Protein AF-A0A3C1TYL8-F1 (afdb_monomer_lite)

pLDDT: mean 92.97, std 7.25, range [66.75, 98.19]

Foldseek 3Di:
DCCCPPVDDDQDQWDADPNHTQHHRSDGPPDDPVVVVVVVVVVVVVVVD

Sequence (49 aa):
LASLLFCGPVKASHTVINGRHVVANGQLTTMEMGQILERHTAMAHHLMQ

Radius of gyration: 15.4 Å; chains: 1; bounding box: 40×17×38 Å

Secondary structure (DSSP, 8-state):
-HHHHHS-----SEEEETTEEEEETTEESSS-HHHHHHHHHHHHHHHT-

Structure (mmCIF, N/CA/C/O backbone):
data_AF-A0A3C1TYL8-F1
#
_entry.id   AF-A0A3C1TYL8-F1
#
loop_
_atom_site.group_PDB
_atom_site.id
_atom_site.type_symbol
_atom_site.label_atom_id
_atom_site.label_alt_id
_atom_site.label_comp_id
_atom_site.label_asym_id
_atom_site.label_entity_id
_atom_site.label_seq_id
_atom_site.pdbx_PDB_ins_code
_atom_site.Cartn_x
_atom_site.Cartn_y
_atom_site.Cartn_z
_atom_site.occupancy
_atom_site.B_iso_or_equiv
_atom_site.auth_seq_id
_atom_site.auth_comp_id
_atom_site.auth_asym_id
_atom_site.auth_atom_id
_atom_site.pdbx_PDB_model_num
ATOM 1 N N . LEU A 1 1 ? 19.239 -1.067 -4.038 1.00 66.75 1 LEU A N 1
ATOM 2 C CA . LEU A 1 1 ? 18.841 -2.316 -3.342 1.00 66.75 1 LEU A CA 1
ATOM 3 C C . LEU A 1 1 ? 19.064 -2.238 -1.841 1.00 66.75 1 LEU A C 1
ATOM 5 O O . LEU A 1 1 ? 18.113 -2.487 -1.121 1.00 66.75 1 LEU A O 1
ATOM 9 N N . ALA A 1 2 ? 20.250 -1.836 -1.367 1.00 77.00 2 ALA A N 1
ATOM 10 C CA . ALA A 1 2 ? 20.499 -1.657 0.068 1.00 77.00 2 ALA A CA 1
ATOM 11 C C . ALA A 1 2 ? 19.429 -0.788 0.760 1.00 77.00 2 ALA A C 1
ATOM 13 O O . ALA A 1 2 ? 18.901 -1.187 1.786 1.00 77.00 2 ALA A O 1
ATOM 14 N N . SER A 1 3 ? 19.007 0.326 0.153 1.00 77.00 3 SER A N 1
ATOM 15 C CA . SER A 1 3 ? 17.924 1.158 0.696 1.00 77.00 3 SER A CA 1
ATOM 16 C C . SER A 1 3 ? 16.549 0.479 0.742 1.00 77.00 3 SER A C 1
ATOM 18 O O . SER A 1 3 ? 15.765 0.772 1.633 1.00 77.00 3 SER A O 1
ATOM 20 N N . LEU A 1 4 ? 16.256 -0.456 -0.169 1.00 77.56 4 LEU A N 1
ATOM 21 C CA . LEU A 1 4 ? 15.012 -1.238 -0.137 1.00 77.56 4 LEU A CA 1
ATOM 22 C C . LEU A 1 4 ? 15.003 -2.263 1.007 1.00 77.56 4 LEU A C 1
ATOM 24 O O . LEU A 1 4 ? 13.933 -2.625 1.479 1.00 77.56 4 LEU A O 1
ATOM 28 N N . LEU A 1 5 ? 16.178 -2.744 1.426 1.00 83.44 5 LEU A N 1
ATOM 29 C CA . LEU A 1 5 ? 16.313 -3.774 2.461 1.00 83.44 5 LEU A CA 1
ATOM 30 C C . LEU A 1 5 ? 16.594 -3.193 3.853 1.00 83.44 5 LEU A C 1
ATOM 32 O O . LEU A 1 5 ? 16.098 -3.718 4.843 1.00 83.44 5 LEU A O 1
ATOM 36 N N . PHE A 1 6 ? 17.384 -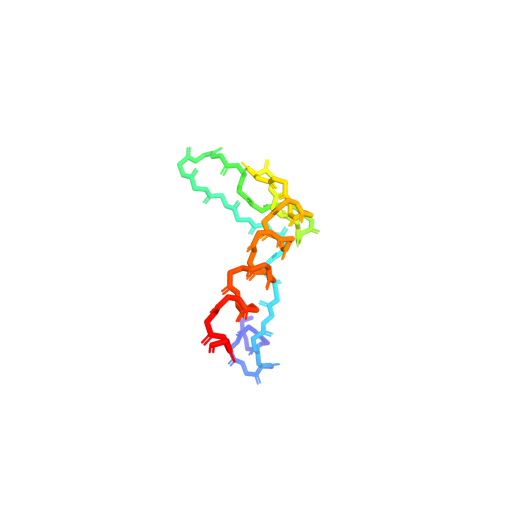2.123 3.942 1.00 86.62 6 PHE A N 1
ATOM 37 C CA . PHE A 1 6 ? 17.9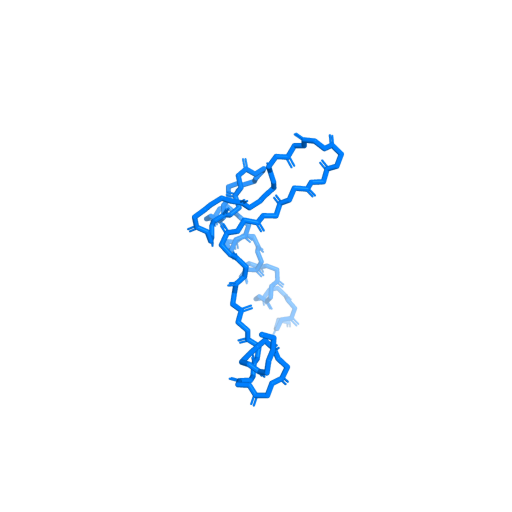56 -1.647 5.206 1.00 86.62 6 PHE A CA 1
ATOM 38 C C . PHE A 1 6 ? 17.357 -0.332 5.719 1.00 86.62 6 PHE A C 1
ATOM 40 O O . PHE A 1 6 ? 17.584 0.009 6.875 1.00 86.62 6 PHE A O 1
ATOM 47 N N . CYS A 1 7 ? 16.589 0.4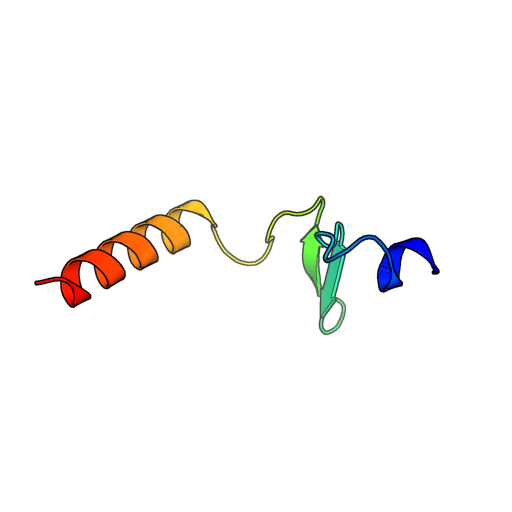10 4.912 1.00 84.88 7 CYS A N 1
ATOM 48 C CA . CYS A 1 7 ? 16.023 1.705 5.328 1.00 84.88 7 CYS A CA 1
ATOM 49 C C . CYS A 1 7 ? 14.596 1.615 5.906 1.00 84.88 7 CYS A C 1
ATOM 51 O O . CYS A 1 7 ? 13.960 2.647 6.104 1.00 84.88 7 CYS A O 1
ATOM 53 N N . GLY A 1 8 ? 14.099 0.408 6.200 1.00 83.31 8 GLY A N 1
ATOM 54 C CA . GLY A 1 8 ? 12.737 0.181 6.690 1.00 83.31 8 GLY A CA 1
ATOM 55 C C . GLY A 1 8 ? 11.688 0.093 5.570 1.00 83.31 8 GLY A C 1
ATOM 56 O O . GLY A 1 8 ? 12.012 0.245 4.391 1.00 83.31 8 GLY A O 1
ATOM 57 N N . PRO A 1 9 ? 10.423 -0.203 5.912 1.00 84.94 9 PRO A N 1
ATOM 58 C CA . PRO A 1 9 ? 9.368 -0.379 4.923 1.00 84.94 9 PRO A CA 1
ATOM 59 C C . PRO A 1 9 ? 9.053 0.940 4.207 1.00 84.94 9 PRO A C 1
ATOM 61 O O . PRO A 1 9 ? 8.678 1.933 4.830 1.00 84.94 9 PRO A O 1
ATOM 64 N N . VAL A 1 10 ? 9.157 0.931 2.877 1.00 88.81 10 VAL A N 1
ATOM 65 C CA . VAL A 1 10 ? 8.772 2.051 2.007 1.00 88.81 10 VAL A CA 1
ATOM 66 C C . VAL A 1 10 ? 7.464 1.742 1.284 1.00 88.81 10 VAL A C 1
ATOM 68 O O . VAL A 1 10 ? 7.173 0.592 0.956 1.00 88.81 10 VAL A O 1
ATOM 71 N N . LYS A 1 11 ? 6.664 2.775 1.005 1.00 90.31 11 LYS A N 1
ATOM 72 C CA . LYS A 1 11 ? 5.463 2.626 0.173 1.00 90.31 11 LYS A CA 1
ATOM 73 C C . LYS A 1 11 ? 5.873 2.423 -1.284 1.00 90.31 11 LYS A C 1
ATOM 75 O O . LYS A 1 11 ? 6.712 3.158 -1.800 1.00 90.31 11 LYS A O 1
ATOM 80 N N . ALA A 1 12 ? 5.253 1.460 -1.959 1.00 93.44 12 ALA A N 1
ATOM 81 C CA . ALA A 1 12 ? 5.448 1.276 -3.391 1.00 93.44 12 ALA A CA 1
ATOM 82 C C . ALA A 1 12 ? 4.770 2.413 -4.173 1.00 93.44 12 ALA A C 1
ATOM 84 O O . ALA A 1 12 ? 3.581 2.668 -3.992 1.00 93.44 12 ALA A O 1
ATOM 85 N N . SER A 1 13 ? 5.503 3.070 -5.076 1.00 94.94 13 SER A N 1
ATOM 86 C CA . SER A 1 13 ? 4.923 4.089 -5.963 1.00 94.94 13 SER A CA 1
ATOM 87 C C . SER A 1 13 ? 4.049 3.474 -7.057 1.00 94.94 13 SER A C 1
ATOM 89 O O . SER A 1 13 ? 3.053 4.075 -7.454 1.00 94.94 13 SER A O 1
ATOM 91 N N . HIS A 1 14 ? 4.396 2.271 -7.528 1.00 96.69 14 HIS A N 1
ATOM 92 C CA . HIS A 1 14 ? 3.641 1.539 -8.544 1.00 96.69 14 HIS A CA 1
ATOM 93 C C . HIS A 1 14 ? 3.569 0.052 -8.202 1.00 96.69 14 HIS A C 1
ATOM 95 O O . HIS A 1 14 ? 4.544 -0.549 -7.749 1.00 96.69 14 HIS A O 1
ATOM 101 N N . THR A 1 15 ? 2.416 -0.559 -8.448 1.00 97.50 15 THR A N 1
ATOM 102 C CA . THR A 1 15 ? 2.221 -2.009 -8.342 1.00 97.50 15 THR A CA 1
ATOM 103 C C . THR A 1 15 ? 1.324 -2.448 -9.487 1.00 97.50 15 THR A C 1
ATOM 105 O O . THR A 1 15 ? 0.279 -1.840 -9.725 1.00 97.50 15 THR A O 1
ATOM 108 N N . VAL A 1 16 ? 1.746 -3.487 -10.206 1.00 97.62 16 VAL A N 1
ATOM 109 C CA . VAL A 1 16 ? 1.043 -4.036 -11.369 1.00 97.62 16 VAL A CA 1
ATOM 110 C C . VAL A 1 16 ? 0.776 -5.513 -11.116 1.00 97.62 16 VAL A C 1
ATOM 112 O O . VAL A 1 16 ? 1.695 -6.255 -10.777 1.00 97.62 16 VAL A O 1
ATOM 115 N N . ILE A 1 17 ? -0.474 -5.936 -11.284 1.00 97.88 17 ILE A N 1
ATOM 116 C CA . ILE A 1 17 ? -0.904 -7.331 -11.142 1.00 97.88 17 ILE A CA 1
ATOM 117 C C . ILE A 1 17 ? -1.614 -7.722 -12.435 1.00 97.88 17 ILE A C 1
ATOM 119 O O . ILE A 1 17 ? -2.539 -7.030 -12.858 1.00 97.88 17 ILE A O 1
ATOM 123 N N . ASN A 1 18 ? -1.175 -8.807 -13.080 1.00 97.44 18 ASN A N 1
ATOM 124 C CA . ASN A 1 18 ? -1.736 -9.291 -14.351 1.00 97.44 18 ASN A CA 1
ATOM 125 C C . ASN A 1 18 ? -1.834 -8.193 -15.432 1.00 97.44 18 ASN A C 1
ATOM 127 O O . ASN A 1 18 ? -2.844 -8.067 -16.117 1.00 97.44 18 ASN A O 1
ATOM 131 N N . GLY A 1 19 ? -0.807 -7.342 -15.536 1.00 97.12 19 GLY A N 1
ATOM 132 C CA . GLY A 1 19 ? -0.768 -6.230 -16.494 1.00 97.12 19 GLY A CA 1
ATOM 133 C C . GLY A 1 19 ? -1.643 -5.020 -16.135 1.00 97.12 19 GLY A C 1
ATOM 134 O O . GLY A 1 19 ? -1.642 -4.038 -16.872 1.00 97.12 19 GLY A O 1
ATOM 135 N N . ARG A 1 20 ? -2.357 -5.036 -15.002 1.00 97.19 20 ARG A N 1
ATOM 136 C CA . ARG A 1 20 ? -3.181 -3.916 -14.524 1.00 97.19 20 ARG A CA 1
ATOM 137 C C . ARG A 1 20 ? -2.487 -3.169 -13.388 1.00 97.19 20 ARG A C 1
ATOM 139 O O . ARG A 1 20 ? -2.066 -3.783 -12.411 1.00 97.19 20 ARG A O 1
ATOM 146 N N . HIS A 1 21 ? -2.426 -1.840 -13.471 1.00 97.50 21 HIS A N 1
ATOM 147 C CA . HIS A 1 21 ? -2.018 -1.006 -12.338 1.00 97.50 21 HIS A CA 1
ATOM 148 C C . HIS A 1 21 ? -3.029 -1.130 -11.197 1.00 97.50 21 HIS A C 1
ATOM 150 O O . HIS A 1 21 ? -4.209 -0.821 -11.385 1.00 97.50 21 HIS A O 1
ATOM 156 N N . VAL A 1 22 ? -2.551 -1.561 -10.030 1.00 97.56 22 VAL A N 1
ATOM 157 C CA . VAL A 1 22 ? -3.317 -1.587 -8.773 1.00 97.56 22 VAL A CA 1
ATOM 158 C C . VAL A 1 22 ? -2.892 -0.471 -7.819 1.00 97.56 22 VAL A C 1
ATOM 160 O O . VAL A 1 22 ? -3.706 0.018 -7.041 1.00 97.56 22 VAL A O 1
ATOM 163 N N . VAL A 1 23 ? -1.633 -0.030 -7.928 1.00 97.31 23 VAL A N 1
ATOM 164 C CA . VAL A 1 23 ? -1.108 1.186 -7.299 1.00 97.31 23 VAL A CA 1
ATOM 165 C C . VAL A 1 23 ? -0.442 2.041 -8.373 1.00 97.31 23 VAL A C 1
ATOM 167 O O . VAL A 1 23 ? 0.359 1.532 -9.168 1.00 97.31 23 VAL A O 1
ATOM 170 N N . ALA A 1 24 ? -0.739 3.338 -8.382 1.00 97.00 24 ALA A N 1
ATOM 171 C CA . ALA A 1 24 ? -0.042 4.336 -9.183 1.00 97.00 24 ALA A CA 1
ATOM 172 C C . ALA A 1 24 ? 0.164 5.610 -8.359 1.00 97.00 24 ALA A C 1
ATOM 174 O O . ALA A 1 24 ? -0.741 6.048 -7.653 1.00 97.00 24 ALA A O 1
ATOM 175 N N . ASN A 1 25 ? 1.363 6.192 -8.431 1.00 95.69 25 ASN A N 1
ATOM 176 C CA . ASN A 1 25 ? 1.759 7.361 -7.638 1.00 95.69 25 ASN A CA 1
ATOM 177 C C . ASN A 1 25 ? 1.500 7.176 -6.129 1.00 95.69 25 ASN A C 1
ATOM 179 O O . ASN A 1 25 ? 1.106 8.103 -5.425 1.00 95.69 25 ASN A O 1
ATOM 183 N N . GLY A 1 26 ? 1.685 5.947 -5.634 1.00 95.06 26 GLY A N 1
ATOM 184 C CA . GLY A 1 26 ? 1.458 5.591 -4.232 1.00 95.06 26 GLY A CA 1
ATOM 185 C C . GLY A 1 26 ? -0.012 5.561 -3.795 1.00 95.06 26 GLY A C 1
ATOM 186 O O . GLY A 1 26 ? -0.265 5.500 -2.593 1.00 95.06 26 GLY A O 1
ATOM 187 N N . GLN A 1 27 ? -0.969 5.608 -4.728 1.00 95.31 27 GLN A N 1
ATOM 188 C CA . GLN A 1 27 ? -2.411 5.525 -4.466 1.00 95.31 27 GLN A CA 1
ATOM 189 C C . GLN A 1 27 ? -3.018 4.269 -5.097 1.00 95.31 27 GLN A C 1
ATOM 191 O O . GLN A 1 27 ? -2.594 3.853 -6.178 1.00 95.31 27 GLN A O 1
ATOM 196 N N . LEU A 1 28 ? -4.019 3.671 -4.437 1.00 96.50 28 LEU A N 1
ATOM 197 C CA . LEU A 1 28 ? -4.801 2.584 -5.033 1.00 96.50 28 LEU A CA 1
ATOM 198 C C . LEU A 1 28 ? -5.613 3.120 -6.213 1.00 96.50 28 LEU A C 1
ATOM 200 O O . LEU A 1 28 ? -6.273 4.147 -6.104 1.00 96.50 28 LEU A O 1
ATOM 204 N N . THR A 1 29 ? -5.583 2.397 -7.328 1.00 96.69 29 THR A N 1
ATOM 205 C CA . THR A 1 29 ? -6.315 2.752 -8.558 1.00 96.69 29 THR A CA 1
ATOM 206 C C . THR A 1 29 ? -7.543 1.877 -8.790 1.00 96.69 29 THR A C 1
ATOM 208 O O . THR A 1 29 ? -8.331 2.128 -9.697 1.00 96.69 29 THR A O 1
ATOM 211 N N . THR A 1 30 ? -7.692 0.801 -8.018 1.00 96.00 30 THR A N 1
ATOM 212 C CA . THR A 1 30 ? -8.751 -0.202 -8.204 1.00 96.00 30 THR A CA 1
ATOM 213 C C . THR A 1 30 ? -9.917 -0.048 -7.240 1.00 96.00 30 THR A C 1
ATOM 215 O O . THR A 1 30 ? -10.915 -0.745 -7.404 1.00 96.00 30 THR A O 1
ATOM 218 N N . MET A 1 31 ? -9.786 0.804 -6.222 1.00 93.88 31 MET A N 1
ATOM 219 C CA . MET A 1 31 ? -10.800 1.026 -5.196 1.00 93.88 31 MET A CA 1
ATOM 220 C C . MET A 1 31 ? -10.730 2.462 -4.676 1.00 93.88 31 MET A C 1
ATOM 222 O O . MET A 1 31 ? -9.643 3.026 -4.566 1.00 93.88 31 MET A O 1
ATOM 226 N N . GLU A 1 32 ? -11.878 3.003 -4.276 1.00 94.44 32 GLU A N 1
ATOM 227 C CA . GLU A 1 32 ? -11.964 4.3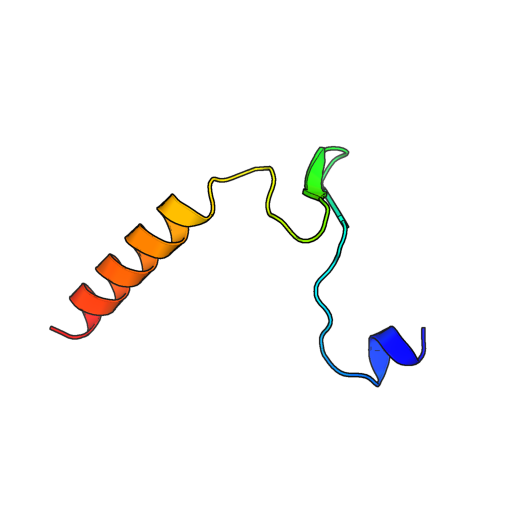19 -3.646 1.00 94.44 32 GLU A CA 1
ATOM 228 C C . GLU A 1 32 ? -11.527 4.255 -2.181 1.00 94.44 32 GLU A C 1
ATOM 230 O O . GLU A 1 32 ? -12.210 3.677 -1.329 1.00 94.44 32 GLU A O 1
ATOM 235 N N . MET A 1 33 ? -10.378 4.865 -1.884 1.00 94.62 33 MET A N 1
ATOM 236 C CA . MET A 1 33 ? -9.752 4.789 -0.562 1.00 94.62 33 MET A CA 1
ATOM 237 C C . MET A 1 33 ? -10.634 5.387 0.542 1.00 94.62 33 MET A C 1
ATOM 239 O O . MET A 1 33 ? -10.741 4.800 1.617 1.00 94.62 33 MET A O 1
ATOM 243 N N . GLY A 1 34 ? -11.303 6.514 0.276 1.00 95.50 34 GLY A N 1
ATOM 244 C CA . GLY A 1 34 ? -12.176 7.171 1.257 1.00 95.50 34 GLY A CA 1
ATOM 245 C C . GLY A 1 34 ? -13.293 6.246 1.746 1.00 95.50 34 GLY A C 1
ATOM 246 O O . GLY A 1 34 ? -13.441 6.029 2.945 1.00 95.50 34 GLY A O 1
ATOM 247 N N . GLN A 1 35 ? -13.985 5.586 0.812 1.00 96.50 35 GLN A N 1
ATOM 248 C CA . GLN A 1 35 ? -15.070 4.658 1.143 1.00 96.50 35 GLN A CA 1
ATOM 249 C C . GLN A 1 35 ? -14.581 3.459 1.966 1.00 96.50 35 GLN A C 1
ATOM 251 O O . GLN A 1 35 ? -15.288 2.985 2.857 1.00 96.50 35 GLN A O 1
ATOM 256 N N . ILE A 1 36 ? -13.378 2.947 1.680 1.00 96.31 36 ILE A N 1
ATOM 257 C CA . ILE A 1 36 ? -12.795 1.840 2.451 1.00 96.31 36 ILE A CA 1
ATOM 258 C C . ILE A 1 36 ? -12.496 2.286 3.883 1.00 96.31 36 ILE A C 1
ATOM 260 O O . ILE A 1 36 ? -12.840 1.570 4.824 1.00 96.31 36 ILE A O 1
ATOM 264 N N . LEU A 1 37 ? -11.870 3.451 4.055 1.00 97.12 37 LEU A N 1
ATOM 265 C CA . LEU A 1 37 ? -11.482 3.966 5.370 1.00 97.12 37 LEU A CA 1
ATOM 266 C C . LEU A 1 37 ? -12.699 4.258 6.255 1.00 97.12 37 LEU A C 1
ATOM 268 O O . LEU A 1 37 ? -12.689 3.921 7.442 1.00 97.12 37 LEU A O 1
ATOM 272 N N . GLU A 1 38 ? -13.762 4.816 5.678 1.00 97.75 38 GLU A N 1
ATOM 273 C CA . GLU A 1 38 ? -15.029 5.050 6.379 1.00 97.75 38 GLU A CA 1
ATOM 274 C C . GLU A 1 38 ? -15.641 3.735 6.873 1.00 97.75 38 GLU A C 1
ATOM 276 O O . GLU A 1 38 ? -15.931 3.587 8.063 1.00 97.75 38 GLU A O 1
ATOM 281 N N . ARG A 1 39 ? -15.763 2.740 5.982 1.00 97.38 39 ARG A N 1
ATOM 282 C CA . ARG A 1 39 ? -16.291 1.412 6.336 1.00 97.38 39 ARG A CA 1
ATOM 283 C C . ARG A 1 39 ? -15.436 0.729 7.397 1.00 97.38 39 ARG A C 1
ATOM 285 O O . ARG A 1 39 ? -15.977 0.163 8.341 1.00 97.38 39 ARG A O 1
ATOM 292 N N . HIS A 1 40 ? -14.113 0.795 7.262 1.00 97.88 40 HIS A N 1
ATOM 293 C CA . HIS A 1 40 ? -13.182 0.226 8.233 1.00 97.88 40 HIS A CA 1
ATOM 294 C C . HIS A 1 40 ? -13.372 0.847 9.621 1.00 97.88 40 HIS A C 1
ATOM 296 O O . HIS A 1 40 ? -13.483 0.124 10.608 1.00 97.88 40 HIS A O 1
ATOM 302 N N . THR A 1 41 ? -13.463 2.176 9.696 1.00 97.50 41 THR A N 1
ATOM 303 C CA . THR A 1 41 ? -13.673 2.896 10.960 1.00 97.50 41 THR A CA 1
ATOM 304 C C . THR A 1 41 ? -15.002 2.513 11.607 1.00 97.50 41 THR A C 1
ATOM 306 O O . THR A 1 41 ? -15.038 2.202 12.796 1.00 97.50 41 THR A O 1
ATOM 309 N N . ALA A 1 42 ? -16.083 2.454 10.823 1.00 97.94 42 ALA A N 1
ATOM 310 C CA . ALA A 1 42 ? -17.392 2.037 11.318 1.00 97.94 42 ALA A CA 1
ATOM 311 C C . ALA A 1 42 ? -17.374 0.602 11.879 1.00 97.94 42 ALA A C 1
ATOM 313 O O . ALA A 1 42 ? -17.908 0.356 12.960 1.00 97.94 42 ALA A O 1
ATOM 314 N N . MET A 1 43 ? -16.716 -0.337 11.187 1.00 98.19 43 MET A N 1
ATOM 315 C CA . MET A 1 43 ? -16.566 -1.715 11.673 1.00 98.19 43 MET A CA 1
ATOM 316 C C . MET A 1 43 ? -15.715 -1.792 12.944 1.00 98.19 43 MET A C 1
ATOM 318 O O . MET A 1 43 ? -16.066 -2.524 13.866 1.00 98.19 43 MET A O 1
ATOM 322 N N . ALA A 1 44 ? -14.623 -1.026 13.019 1.00 98.12 44 ALA A N 1
ATOM 323 C CA . ALA A 1 44 ? -13.781 -0.972 14.210 1.00 98.12 44 ALA A CA 1
ATOM 324 C C . ALA A 1 44 ? -14.555 -0.432 15.422 1.00 98.12 44 ALA A C 1
ATOM 326 O O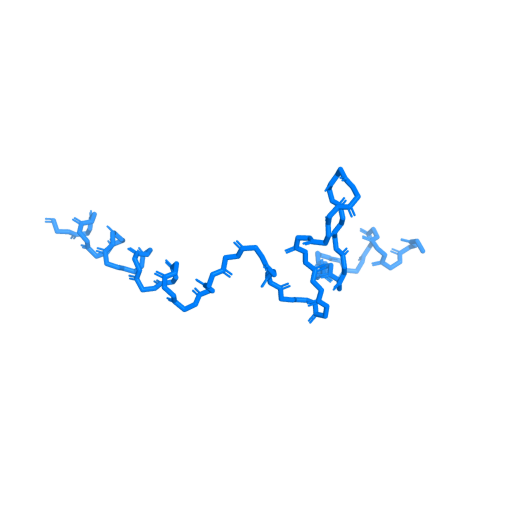 . ALA A 1 44 ? -14.441 -0.984 16.511 1.00 98.12 44 ALA A O 1
ATOM 327 N N . HIS A 1 45 ? -15.386 0.598 15.232 1.00 97.94 45 HIS A N 1
ATOM 328 C CA . HIS A 1 45 ? -16.263 1.111 16.287 1.00 97.94 45 HIS A CA 1
ATOM 329 C C . HIS A 1 45 ? -17.274 0.065 16.754 1.00 97.94 45 HIS A C 1
ATOM 331 O O . HIS A 1 45 ? -17.465 -0.084 17.955 1.00 97.94 45 HIS A O 1
ATOM 337 N N . HIS A 1 46 ? -17.873 -0.685 15.827 1.00 97.56 46 HIS A N 1
ATOM 338 C CA . HIS A 1 46 ? -18.815 -1.751 16.167 1.00 97.56 46 HIS A CA 1
ATOM 339 C C . HIS A 1 46 ? -18.165 -2.881 16.982 1.00 97.56 46 HIS A C 1
ATOM 341 O O . HIS A 1 46 ? -18.817 -3.448 17.845 1.00 97.56 46 HIS A O 1
ATOM 347 N N . LEU A 1 47 ? -16.878 -3.184 16.758 1.00 97.50 47 LEU A N 1
ATOM 348 C CA . LEU A 1 47 ? -16.139 -4.166 17.566 1.00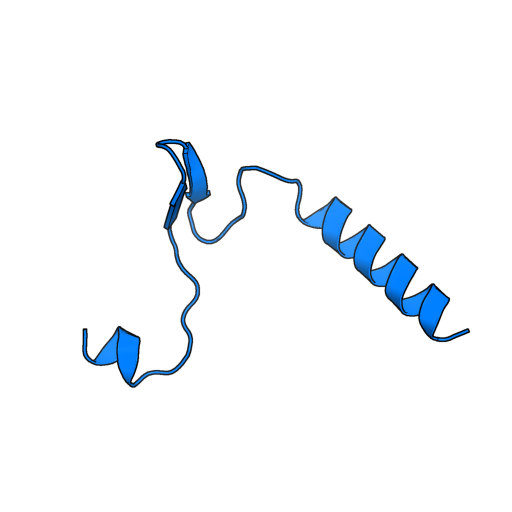 97.50 47 LEU A CA 1
ATOM 349 C C . LEU A 1 47 ? -15.841 -3.706 19.002 1.00 97.50 47 LEU A C 1
ATOM 351 O O . LEU A 1 47 ? -15.535 -4.544 19.844 1.00 97.50 47 LEU A O 1
ATOM 355 N N . MET A 1 48 ? -15.833 -2.397 19.259 1.00 95.44 48 MET A N 1
ATOM 356 C CA . MET A 1 48 ? -15.497 -1.829 20.573 1.00 95.44 48 MET A CA 1
ATOM 357 C C . MET A 1 48 ? -16.719 -1.630 21.481 1.00 95.44 48 MET A C 1
ATOM 359 O O . MET A 1 48 ? -16.554 -1.177 22.615 1.00 95.44 48 MET A O 1
ATOM 363 N N . GLN A 1 49 ? -17.920 -1.917 20.977 1.00 78.69 49 GLN A N 1
ATOM 364 C CA . GLN A 1 49 ? -19.179 -1.906 21.726 1.00 78.69 49 GLN A CA 1
ATOM 365 C C . GLN A 1 49 ? -19.457 -3.286 22.321 1.00 78.69 49 GLN A C 1
ATOM 367 O O . GLN A 1 49 ? -20.010 -3.316 23.442 1.00 78.69 49 GLN A O 1
#